Protein AF-A0AA86JPJ8-F1 (afdb_monomer)

pLDDT: mean 76.73, std 15.75, range [40.69, 95.25]

Structure (mmCIF, N/CA/C/O backbone):
data_AF-A0AA86JPJ8-F1
#
_entry.id   AF-A0AA86JPJ8-F1
#
loop_
_atom_site.group_PDB
_atom_site.id
_atom_site.type_symbol
_atom_site.l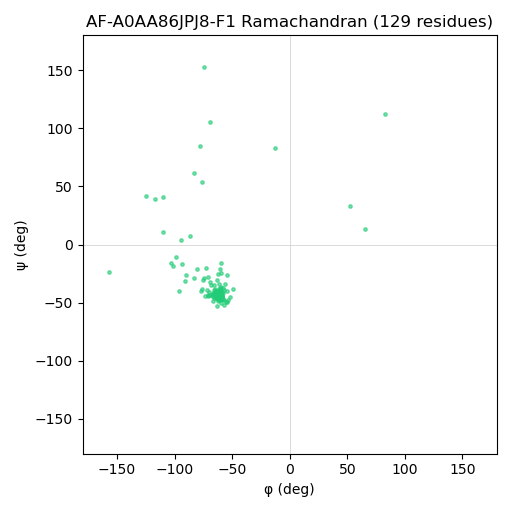abel_atom_id
_atom_site.label_alt_id
_atom_site.label_comp_id
_atom_site.lab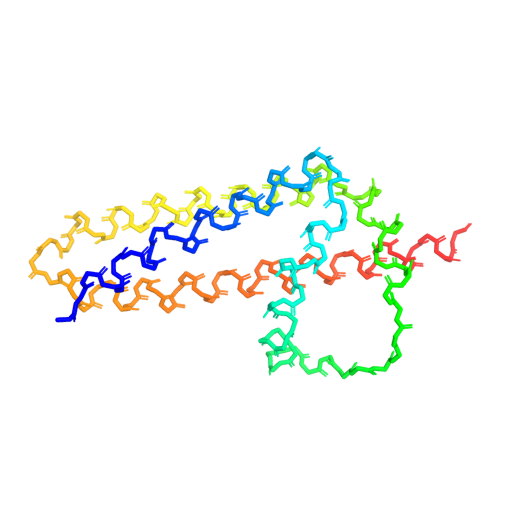el_asym_id
_atom_site.label_entity_id
_atom_site.label_seq_id
_atom_site.pdbx_PDB_ins_code
_atom_site.Cartn_x
_atom_site.Cartn_y
_atom_site.Cartn_z
_atom_site.occupancy
_atom_site.B_iso_or_equiv
_atom_site.auth_seq_id
_atom_site.auth_comp_id
_atom_site.auth_asym_id
_atom_site.auth_atom_id
_atom_site.pdbx_PDB_model_num
ATOM 1 N N . MET A 1 1 ? -18.720 -9.704 14.824 1.00 61.25 1 MET A N 1
ATOM 2 C CA . MET A 1 1 ? -17.755 -9.857 13.716 1.00 61.25 1 MET A CA 1
ATOM 3 C C . MET A 1 1 ? -17.632 -8.515 13.002 1.00 61.25 1 MET A C 1
ATOM 5 O O . MET A 1 1 ? -18.505 -8.204 12.219 1.00 61.25 1 MET A O 1
ATOM 9 N N . ASN A 1 2 ? -16.626 -7.708 13.371 1.00 65.62 2 ASN A N 1
ATOM 10 C CA . ASN A 1 2 ? -16.284 -6.402 12.757 1.00 65.62 2 ASN A CA 1
ATOM 11 C C . ASN A 1 2 ? -14.823 -6.002 12.994 1.00 65.62 2 ASN A C 1
ATOM 13 O O . ASN A 1 2 ? -14.240 -5.287 12.191 1.00 65.62 2 ASN A O 1
ATOM 17 N N . ILE A 1 3 ? -14.203 -6.531 14.053 1.00 81.44 3 ILE A N 1
ATOM 18 C CA . ILE A 1 3 ? -12.772 -6.353 14.328 1.00 81.44 3 ILE A CA 1
ATOM 19 C C . ILE A 1 3 ? -11.897 -6.844 13.173 1.00 81.44 3 ILE A C 1
ATOM 21 O O . ILE A 1 3 ? -10.942 -6.168 12.824 1.00 81.44 3 ILE A O 1
ATOM 25 N N . PHE A 1 4 ? -12.243 -7.963 12.531 1.00 86.19 4 PHE A N 1
ATOM 26 C CA . PHE A 1 4 ? -11.494 -8.448 11.369 1.00 86.19 4 PHE A CA 1
ATOM 27 C C . PHE A 1 4 ? -11.495 -7.442 10.207 1.00 86.19 4 PHE A C 1
ATOM 29 O O . PHE A 1 4 ? -10.446 -7.164 9.642 1.00 86.19 4 PHE A O 1
ATOM 36 N N . ILE A 1 5 ? -12.650 -6.844 9.899 1.00 87.69 5 ILE A N 1
ATOM 37 C CA . ILE A 1 5 ? -12.789 -5.841 8.830 1.00 87.69 5 ILE A CA 1
ATOM 38 C C . ILE A 1 5 ? -12.012 -4.572 9.191 1.00 87.69 5 ILE A C 1
ATOM 40 O O . ILE A 1 5 ? -11.269 -4.048 8.374 1.00 87.69 5 ILE A O 1
ATOM 44 N N . LEU A 1 6 ? -12.094 -4.127 10.446 1.00 86.44 6 LEU A N 1
ATOM 45 C CA . LEU A 1 6 ? -11.302 -2.993 10.931 1.00 86.44 6 LEU A CA 1
ATOM 46 C C . LEU A 1 6 ? -9.792 -3.245 10.842 1.00 86.44 6 LEU A C 1
ATOM 48 O O . LEU A 1 6 ? -9.042 -2.339 10.491 1.00 86.44 6 LEU A O 1
ATOM 52 N N . ILE A 1 7 ? -9.346 -4.471 11.134 1.00 90.06 7 ILE A N 1
ATOM 53 C CA . ILE A 1 7 ? -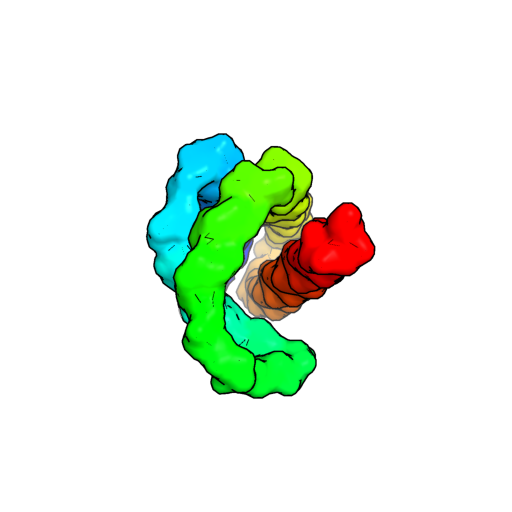7.946 -4.868 10.954 1.00 90.06 7 ILE A CA 1
ATOM 54 C C . ILE A 1 7 ? -7.571 -4.789 9.472 1.00 90.06 7 ILE A C 1
ATOM 56 O O . ILE A 1 7 ? -6.523 -4.234 9.152 1.00 90.06 7 ILE A O 1
ATOM 60 N N . LEU A 1 8 ? -8.421 -5.283 8.565 1.00 90.06 8 LEU A N 1
ATOM 61 C CA . LEU A 1 8 ? -8.171 -5.200 7.124 1.00 90.06 8 LEU A CA 1
ATOM 62 C C . LEU A 1 8 ? -8.047 -3.754 6.634 1.00 90.06 8 LEU A C 1
ATOM 64 O O . LEU A 1 8 ? -7.102 -3.473 5.898 1.00 90.06 8 LEU A O 1
ATOM 68 N N . ASN A 1 9 ? -8.898 -2.849 7.123 1.00 90.75 9 ASN A N 1
ATOM 69 C CA . ASN A 1 9 ? -8.862 -1.423 6.775 1.00 90.75 9 ASN A CA 1
ATOM 70 C C . ASN A 1 9 ? -7.539 -0.729 7.158 1.00 90.75 9 ASN A C 1
ATOM 72 O O . ASN A 1 9 ? -7.179 0.322 6.640 1.00 90.75 9 ASN A O 1
ATOM 76 N N . ILE A 1 10 ? -6.782 -1.302 8.097 1.00 91.25 10 ILE A N 1
ATOM 77 C CA . ILE A 1 10 ? -5.445 -0.811 8.464 1.00 91.25 10 ILE A CA 1
ATOM 78 C C . ILE A 1 10 ? -4.365 -1.600 7.716 1.00 91.25 10 ILE A C 1
ATOM 80 O O . ILE A 1 10 ? -3.370 -1.036 7.250 1.00 91.25 10 ILE A O 1
ATOM 84 N N . CYS A 1 11 ? -4.546 -2.915 7.589 1.00 92.06 11 CYS A N 1
ATOM 85 C CA . CYS A 1 11 ? -3.587 -3.802 6.949 1.00 92.06 11 CYS A CA 1
ATOM 86 C C . CYS A 1 11 ? -3.413 -3.502 5.458 1.00 92.06 11 CYS A C 1
ATOM 88 O O . CYS A 1 11 ? -2.277 -3.515 4.990 1.00 92.06 11 CYS A O 1
ATOM 90 N N . ILE A 1 12 ? -4.484 -3.219 4.714 1.00 91.56 12 ILE A N 1
ATOM 91 C CA . ILE A 1 12 ? -4.403 -2.974 3.267 1.00 91.56 12 ILE A CA 1
ATOM 92 C C . ILE A 1 12 ? -3.554 -1.728 2.960 1.00 91.56 12 ILE A C 1
ATOM 94 O O . ILE A 1 12 ? -2.558 -1.867 2.238 1.00 91.56 12 ILE A O 1
ATOM 98 N N . PRO A 1 13 ? -3.823 -0.546 3.549 1.00 93.06 13 PRO A N 1
ATOM 99 C CA . PRO A 1 13 ? -2.967 0.622 3.355 1.00 93.06 13 PRO A CA 1
ATOM 100 C C . PRO A 1 13 ? -1.521 0.389 3.818 1.00 93.06 13 PRO A C 1
ATOM 102 O O . PRO A 1 13 ? -0.576 0.825 3.158 1.00 93.06 13 PRO A O 1
ATOM 105 N N . MET A 1 14 ? -1.316 -0.364 4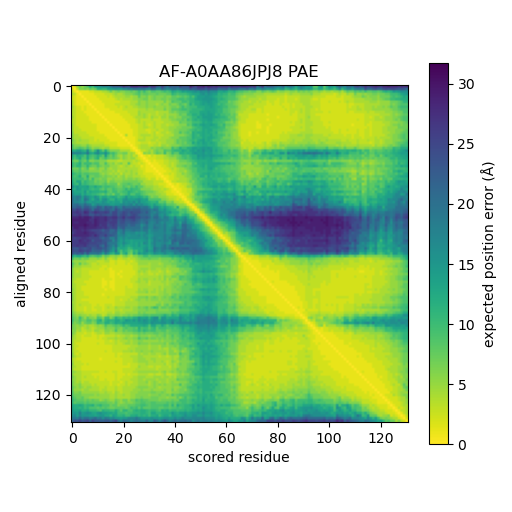.907 1.00 93.44 14 MET A N 1
ATOM 106 C CA . MET A 1 14 ? 0.027 -0.735 5.372 1.00 93.44 14 MET A CA 1
ATOM 107 C C . MET A 1 14 ? 0.777 -1.625 4.374 1.00 93.44 14 MET A C 1
ATOM 109 O O . MET A 1 14 ? 1.972 -1.419 4.152 1.00 93.44 14 MET A O 1
ATOM 113 N N . ILE A 1 15 ? 0.098 -2.578 3.729 1.00 91.19 15 ILE A N 1
ATOM 114 C CA . ILE A 1 15 ? 0.683 -3.406 2.667 1.00 91.19 15 ILE A CA 1
ATOM 115 C C . ILE A 1 15 ? 1.094 -2.531 1.477 1.00 91.19 15 ILE A C 1
ATOM 117 O O . ILE A 1 15 ? 2.191 -2.716 0.949 1.00 91.19 15 ILE A O 1
ATOM 121 N N . MET A 1 16 ? 0.281 -1.542 1.087 1.00 91.81 16 MET A N 1
ATOM 122 C CA . MET A 1 16 ? 0.630 -0.602 0.009 1.00 91.81 16 MET A CA 1
ATOM 123 C C . MET A 1 16 ? 1.922 0.164 0.320 1.00 91.81 16 MET A C 1
ATOM 125 O O . MET A 1 16 ? 2.836 0.216 -0.508 1.00 91.81 16 MET A O 1
ATOM 129 N N . VAL A 1 17 ? 2.039 0.699 1.541 1.00 93.06 17 VAL A N 1
ATOM 130 C CA . VAL A 1 17 ? 3.260 1.380 1.997 1.00 93.06 17 VAL A CA 1
ATOM 131 C C . VAL A 1 17 ? 4.446 0.413 2.012 1.00 93.06 17 VAL A C 1
ATOM 133 O O . VAL A 1 17 ? 5.525 0.760 1.528 1.00 93.06 17 VAL A O 1
ATOM 136 N N . TYR A 1 18 ? 4.253 -0.812 2.503 1.00 89.69 18 TYR A N 1
ATOM 137 C CA . TYR A 1 18 ? 5.293 -1.838 2.545 1.00 89.69 18 TYR A CA 1
ATOM 138 C C . TYR A 1 18 ? 5.825 -2.187 1.150 1.00 89.69 18 TYR A C 1
ATOM 140 O O . TYR A 1 18 ? 7.041 -2.217 0.951 1.00 89.69 18 TYR A O 1
ATOM 148 N N . ILE A 1 19 ? 4.944 -2.372 0.162 1.00 87.44 19 ILE A N 1
ATOM 149 C CA . ILE A 1 19 ? 5.332 -2.588 -1.239 1.00 87.44 19 ILE A CA 1
ATOM 150 C C . ILE A 1 19 ? 6.166 -1.404 -1.735 1.00 87.44 19 ILE A C 1
ATOM 152 O O . ILE A 1 19 ? 7.251 -1.598 -2.285 1.00 87.44 19 ILE A O 1
ATOM 156 N N . GLY A 1 20 ? 5.722 -0.173 -1.484 1.00 87.38 20 GLY A N 1
ATOM 157 C CA . GLY A 1 20 ? 6.460 1.023 -1.879 1.00 87.38 20 GLY A CA 1
ATOM 158 C C . GLY A 1 20 ? 7.849 1.130 -1.238 1.00 87.38 20 GLY A C 1
ATOM 159 O O . GLY A 1 20 ? 8.814 1.516 -1.905 1.00 87.38 20 GLY A O 1
ATOM 160 N N . VAL A 1 21 ? 7.992 0.715 0.023 1.00 87.06 21 VAL A N 1
ATOM 161 C CA . VAL A 1 21 ? 9.289 0.608 0.709 1.00 87.06 21 VAL A CA 1
ATOM 162 C C . VAL A 1 21 ? 10.159 -0.484 0.080 1.00 87.06 21 VAL A C 1
ATOM 164 O O . VAL A 1 21 ? 11.348 -0.255 -0.147 1.00 87.06 21 VAL A O 1
ATOM 167 N N . LEU A 1 22 ? 9.594 -1.642 -0.270 1.00 84.50 22 LEU A N 1
ATOM 168 C CA . LEU A 1 22 ? 10.334 -2.699 -0.964 1.00 84.50 22 LEU A CA 1
ATOM 169 C C . LEU A 1 22 ? 10.878 -2.224 -2.318 1.00 84.50 22 LEU A C 1
ATOM 171 O O . LEU A 1 22 ? 12.043 -2.505 -2.619 1.00 84.50 22 LEU A O 1
ATOM 175 N N . TYR A 1 23 ? 10.085 -1.463 -3.087 1.00 80.56 23 TYR A N 1
ATOM 176 C CA . TYR A 1 23 ? 10.554 -0.779 -4.299 1.00 80.56 23 TYR A CA 1
ATOM 177 C C . TYR A 1 23 ? 11.726 0.156 -3.961 1.00 80.56 23 TYR A C 1
ATOM 179 O O . TYR A 1 23 ? 12.790 0.043 -4.560 1.00 80.56 23 TYR A O 1
ATOM 187 N N . LYS A 1 24 ? 11.628 0.992 -2.920 1.00 81.81 24 LYS A N 1
ATOM 188 C CA . LYS A 1 24 ? 12.731 1.889 -2.515 1.00 81.81 24 LYS A CA 1
ATOM 189 C C . LYS A 1 24 ? 14.054 1.153 -2.258 1.00 81.81 24 LYS A C 1
ATOM 191 O O . LYS A 1 24 ? 15.105 1.652 -2.651 1.00 81.81 24 LYS A O 1
ATOM 196 N N . TYR A 1 25 ? 14.005 -0.021 -1.628 1.00 80.00 25 TYR A N 1
ATOM 197 C CA . TYR A 1 25 ? 15.183 -0.850 -1.332 1.00 80.00 25 TYR A CA 1
ATOM 198 C C . TYR A 1 25 ? 15.592 -1.797 -2.475 1.00 80.00 25 TYR A C 1
ATOM 200 O O . TYR A 1 25 ? 16.476 -2.630 -2.288 1.00 80.00 25 TYR A O 1
ATOM 208 N N . ASN A 1 26 ? 14.963 -1.691 -3.651 1.00 72.62 26 ASN A N 1
ATOM 209 C CA . ASN A 1 26 ? 15.211 -2.540 -4.820 1.00 72.62 26 ASN A CA 1
ATOM 210 C C . ASN A 1 26 ? 15.131 -4.050 -4.519 1.00 72.62 26 ASN A C 1
ATOM 212 O O . ASN A 1 26 ? 15.840 -4.858 -5.119 1.00 72.62 26 ASN A O 1
ATOM 216 N N . SER A 1 27 ? 14.263 -4.454 -3.583 1.00 72.06 27 SER A N 1
ATOM 217 C CA . SER A 1 27 ? 14.123 -5.856 -3.173 1.00 72.06 27 SER A CA 1
ATOM 218 C C . SER A 1 27 ? 13.207 -6.628 -4.130 1.00 72.06 27 SER A C 1
ATOM 220 O O . SER A 1 27 ? 12.149 -7.131 -3.754 1.00 72.06 27 SER A O 1
ATOM 222 N N . ILE A 1 28 ? 13.622 -6.711 -5.393 1.00 68.12 28 ILE A N 1
ATOM 223 C CA . ILE A 1 28 ? 12.832 -7.205 -6.530 1.00 68.12 28 ILE A CA 1
ATOM 224 C C . ILE A 1 28 ? 12.206 -8.583 -6.273 1.00 68.12 28 ILE A C 1
ATOM 226 O O . ILE A 1 28 ? 11.012 -8.763 -6.496 1.00 68.12 28 ILE A O 1
ATOM 230 N N . ASN A 1 29 ? 12.961 -9.540 -5.722 1.00 69.19 29 ASN A N 1
ATOM 231 C CA . ASN A 1 29 ? 12.421 -10.872 -5.414 1.00 69.19 29 ASN A CA 1
ATOM 232 C C . ASN A 1 29 ? 11.275 -10.835 -4.392 1.00 69.19 29 ASN A C 1
ATOM 234 O O . ASN A 1 29 ? 10.359 -11.651 -4.465 1.00 69.19 29 ASN A O 1
ATOM 238 N N . ARG A 1 30 ? 11.316 -9.909 -3.426 1.00 75.00 30 ARG A N 1
ATOM 239 C CA . ARG A 1 30 ? 10.240 -9.747 -2.437 1.00 75.00 30 ARG A CA 1
ATOM 240 C C . ARG A 1 30 ? 9.042 -9.029 -3.046 1.00 75.00 30 ARG A C 1
ATOM 242 O O . ARG A 1 30 ? 7.915 -9.442 -2.803 1.00 75.00 30 ARG A O 1
ATOM 249 N N . ILE A 1 31 ? 9.295 -8.013 -3.871 1.00 72.50 31 ILE A N 1
ATOM 250 C CA . ILE A 1 31 ? 8.266 -7.283 -4.619 1.00 72.50 31 ILE A CA 1
ATOM 251 C C . ILE A 1 31 ? 7.460 -8.252 -5.487 1.00 72.50 31 ILE A C 1
ATOM 253 O O . ILE A 1 31 ? 6.242 -8.305 -5.356 1.00 72.50 31 ILE A O 1
ATOM 257 N N . ASN A 1 32 ? 8.128 -9.076 -6.300 1.00 69.38 32 ASN A N 1
ATOM 258 C CA . ASN A 1 32 ? 7.458 -10.023 -7.193 1.00 69.38 32 ASN A CA 1
ATOM 259 C C . ASN A 1 32 ? 6.605 -11.036 -6.418 1.00 69.38 32 ASN A C 1
ATOM 261 O O . ASN A 1 32 ? 5.478 -11.303 -6.813 1.00 69.38 32 ASN A O 1
ATOM 265 N N . LYS A 1 33 ? 7.084 -11.542 -5.272 1.00 76.19 33 LYS A N 1
ATOM 266 C CA . LYS A 1 33 ? 6.281 -12.440 -4.425 1.00 76.19 33 LYS A CA 1
ATOM 267 C C . LYS A 1 33 ? 4.990 -11.789 -3.934 1.00 76.19 33 LYS A C 1
ATOM 269 O O . LYS A 1 33 ? 3.951 -12.437 -3.958 1.00 76.19 33 LYS A O 1
ATOM 274 N N . VAL A 1 34 ? 5.053 -10.533 -3.489 1.00 75.75 34 VAL A N 1
ATOM 275 C CA . VAL A 1 34 ? 3.868 -9.813 -3.001 1.00 75.75 34 VAL A CA 1
ATOM 276 C C . VAL A 1 34 ? 2.931 -9.459 -4.157 1.00 75.75 34 VAL A C 1
ATOM 278 O O . VAL A 1 34 ? 1.732 -9.688 -4.059 1.00 75.75 34 VAL A O 1
ATOM 281 N N . LEU A 1 35 ? 3.461 -8.961 -5.277 1.00 73.00 35 LEU A N 1
ATOM 282 C CA . LEU A 1 35 ? 2.659 -8.595 -6.448 1.00 73.00 35 LEU A CA 1
ATOM 283 C C . LEU A 1 35 ? 1.991 -9.805 -7.104 1.00 73.00 35 LEU A C 1
ATOM 285 O O . LEU A 1 35 ? 0.854 -9.675 -7.547 1.00 73.00 35 LEU A O 1
ATOM 289 N N . ASN A 1 36 ? 2.638 -10.975 -7.115 1.00 71.69 36 ASN A N 1
ATOM 290 C CA . ASN A 1 36 ? 2.061 -12.206 -7.663 1.00 71.69 36 ASN A CA 1
ATOM 291 C C . ASN A 1 36 ? 0.757 -12.617 -6.963 1.00 71.69 36 ASN A C 1
ATOM 293 O O . ASN A 1 36 ? -0.076 -13.266 -7.586 1.00 71.69 36 ASN A O 1
ATOM 297 N N . LEU A 1 37 ? 0.537 -12.200 -5.711 1.00 75.12 37 LEU A N 1
ATOM 298 C CA . LEU A 1 37 ? -0.736 -12.418 -5.014 1.00 75.12 37 LEU A CA 1
ATOM 299 C C . LEU A 1 37 ? -1.871 -11.550 -5.581 1.00 75.12 37 LEU A C 1
ATOM 301 O O . LEU A 1 37 ? -3.031 -11.944 -5.531 1.00 75.12 37 LEU A O 1
ATOM 305 N N . PHE A 1 38 ? -1.540 -10.386 -6.144 1.00 71.50 38 PHE A N 1
ATOM 306 C CA . PHE A 1 38 ? -2.499 -9.438 -6.715 1.00 71.50 38 PHE A CA 1
ATOM 307 C C . PHE A 1 38 ? -2.709 -9.622 -8.222 1.00 71.50 38 PHE A C 1
ATOM 309 O O . PHE A 1 38 ? -3.713 -9.150 -8.752 1.00 71.50 38 PHE A O 1
ATOM 316 N N . ILE A 1 39 ? -1.804 -10.328 -8.912 1.00 69.75 39 ILE A N 1
ATOM 317 C CA . ILE A 1 39 ? -1.908 -10.603 -10.353 1.00 69.75 39 ILE A CA 1
ATOM 318 C C . ILE A 1 39 ? -3.247 -11.256 -10.728 1.00 69.75 39 ILE A C 1
ATOM 320 O O . ILE A 1 39 ? -3.895 -10.717 -11.623 1.00 69.75 39 ILE A O 1
ATOM 324 N N . PRO A 1 40 ? -3.723 -12.330 -10.062 1.00 67.25 40 PRO A N 1
ATOM 325 C CA . PRO A 1 40 ? -5.000 -12.948 -10.419 1.00 67.25 40 PRO A CA 1
ATOM 326 C C . PRO A 1 40 ? -6.166 -11.958 -10.332 1.00 67.25 40 PRO A C 1
ATOM 328 O O . PRO A 1 40 ? -6.999 -11.889 -11.229 1.00 67.25 40 PRO A O 1
ATOM 331 N N . ILE A 1 41 ? -6.180 -11.130 -9.285 1.00 66.81 41 ILE A N 1
ATOM 332 C CA . ILE A 1 41 ? -7.212 -10.112 -9.056 1.00 66.81 41 ILE A CA 1
ATOM 333 C C . ILE A 1 41 ? -7.164 -9.049 -10.160 1.00 66.81 41 ILE A C 1
ATOM 335 O O . ILE A 1 41 ? -8.190 -8.681 -10.721 1.00 66.81 41 ILE A O 1
ATOM 339 N N . ALA A 1 42 ? -5.975 -8.580 -10.529 1.00 61.69 42 ALA A N 1
ATOM 340 C CA . ALA A 1 42 ? -5.821 -7.603 -11.600 1.00 61.69 42 ALA A CA 1
ATOM 341 C C . ALA A 1 42 ? -6.129 -8.177 -12.992 1.00 61.69 42 ALA A C 1
ATOM 343 O O . ALA A 1 42 ? -6.633 -7.451 -13.847 1.00 61.69 42 ALA A O 1
ATOM 344 N N . MET A 1 43 ? -5.857 -9.462 -13.236 1.00 65.50 43 MET A N 1
ATOM 345 C CA . MET A 1 43 ? -6.238 -10.147 -14.477 1.00 65.50 43 MET A CA 1
ATOM 346 C C . MET A 1 43 ? -7.760 -10.182 -14.638 1.00 65.50 43 MET A C 1
ATOM 348 O O . MET A 1 43 ? -8.251 -9.874 -15.722 1.00 65.50 43 MET A O 1
ATOM 352 N N . PHE A 1 44 ? -8.503 -10.435 -13.552 1.00 62.66 44 PHE A N 1
ATOM 353 C CA . PHE A 1 44 ? -9.968 -10.354 -13.551 1.00 62.66 44 PHE A CA 1
ATOM 354 C C . PHE A 1 44 ? -10.494 -8.972 -13.970 1.00 62.66 44 PHE A C 1
ATOM 356 O O . PHE A 1 44 ? -11.490 -8.899 -14.683 1.00 62.66 44 PHE A O 1
ATOM 363 N N . PHE A 1 45 ? -9.825 -7.886 -13.568 1.00 56.25 45 PHE A N 1
ATOM 364 C CA . PHE A 1 45 ? -10.261 -6.518 -13.882 1.00 56.25 45 PHE A CA 1
ATOM 365 C C . PHE A 1 45 ? -9.704 -5.948 -15.195 1.00 56.25 45 PHE A C 1
ATOM 367 O O . PHE A 1 45 ? -10.320 -5.058 -15.776 1.00 56.25 45 PHE A O 1
ATOM 374 N N . SER A 1 46 ? -8.544 -6.415 -15.665 1.00 56.06 46 SER A N 1
ATOM 375 C CA . SER A 1 46 ? -7.858 -5.845 -16.838 1.00 56.06 46 SER A CA 1
ATOM 376 C C . SER A 1 46 ? -8.008 -6.663 -18.120 1.00 56.06 46 SER A C 1
ATOM 378 O O . SER A 1 46 ? -7.696 -6.149 -19.192 1.00 56.06 46 SER A O 1
ATOM 380 N N . GLY A 1 47 ? -8.440 -7.926 -18.033 1.00 52.09 47 GLY A N 1
ATOM 381 C CA . GLY A 1 47 ? -8.517 -8.824 -19.190 1.00 52.09 47 GLY A CA 1
ATOM 382 C C . GLY A 1 47 ? -7.155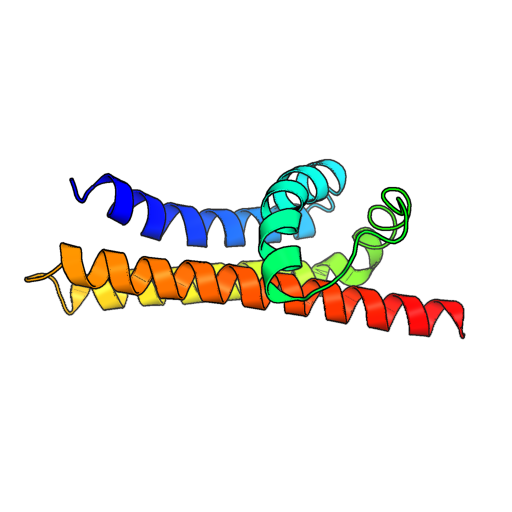 -9.167 -19.811 1.00 52.09 47 GLY A C 1
ATOM 383 O O . GLY A 1 47 ? -7.106 -9.688 -20.922 1.00 52.09 47 GLY A O 1
ATOM 384 N N . ILE A 1 48 ? -6.043 -8.870 -19.126 1.00 52.06 48 ILE A N 1
ATOM 385 C CA . ILE A 1 48 ? -4.694 -9.262 -19.551 1.00 52.06 48 ILE A CA 1
ATOM 386 C C . ILE A 1 48 ? -4.576 -10.787 -19.416 1.00 52.06 48 ILE A C 1
ATOM 388 O O . ILE A 1 48 ? -4.493 -11.310 -18.305 1.00 52.06 48 ILE A O 1
ATOM 392 N N . SER A 1 49 ? -4.614 -11.502 -20.546 1.00 47.69 49 SER A N 1
ATOM 393 C CA . SER A 1 49 ? -4.353 -12.942 -20.599 1.00 47.69 49 SER A CA 1
ATOM 394 C C . SER A 1 49 ? -2.863 -13.235 -20.436 1.00 47.69 49 SER A C 1
ATOM 396 O O . SER A 1 49 ? -1.999 -12.418 -20.767 1.00 47.69 49 SER A O 1
ATOM 398 N N . ASP A 1 50 ? -2.582 -14.424 -19.910 1.00 51.94 50 ASP A N 1
ATOM 399 C CA . ASP A 1 50 ? -1.253 -14.937 -19.574 1.00 51.94 50 ASP A CA 1
ATOM 400 C C . ASP A 1 50 ? -0.471 -15.382 -20.825 1.00 51.94 50 ASP A C 1
ATOM 402 O O . ASP A 1 50 ? 0.004 -16.514 -20.935 1.00 51.94 50 ASP A O 1
ATOM 406 N N . ASP A 1 51 ? -0.345 -14.489 -21.808 1.00 46.44 51 ASP A N 1
ATOM 407 C CA . ASP A 1 51 ? 0.470 -14.742 -22.991 1.00 46.44 51 ASP A CA 1
ATOM 408 C C . ASP A 1 51 ? 1.948 -14.548 -22.637 1.00 46.44 51 ASP A C 1
ATOM 410 O O . ASP A 1 51 ? 2.582 -13.518 -22.884 1.00 46.44 51 ASP A O 1
ATOM 414 N N . ASN A 1 52 ? 2.485 -15.646 -22.108 1.00 41.47 52 ASN A N 1
ATOM 415 C CA . ASN A 1 52 ? 3.883 -15.995 -21.912 1.00 41.47 52 ASN A CA 1
ATOM 416 C C . ASN A 1 52 ? 4.553 -15.436 -20.656 1.00 41.47 52 ASN A C 1
ATOM 418 O O . ASN A 1 52 ? 4.925 -14.265 -20.582 1.00 41.47 52 ASN A O 1
ATOM 422 N N . LYS A 1 53 ? 4.874 -16.377 -19.757 1.00 45.47 53 LYS A N 1
ATOM 423 C CA . LYS A 1 53 ? 6.079 -16.448 -18.910 1.00 45.47 53 LYS A CA 1
ATOM 424 C C . LYS A 1 53 ? 7.183 -15.465 -19.340 1.00 45.47 53 LYS A C 1
ATOM 426 O O . LYS A 1 53 ? 8.142 -15.828 -20.015 1.00 45.47 53 LYS A O 1
ATOM 431 N N . ARG A 1 54 ? 7.085 -14.212 -18.902 1.00 45.75 54 ARG A N 1
ATOM 432 C CA . ARG A 1 54 ? 8.185 -13.232 -18.895 1.00 45.75 54 ARG A CA 1
ATOM 433 C C . ARG A 1 54 ? 8.512 -12.828 -17.464 1.00 45.75 54 ARG A C 1
ATOM 435 O O . ARG A 1 54 ? 8.838 -11.680 -17.172 1.00 45.75 54 ARG A O 1
ATOM 442 N N . GLU A 1 55 ? 8.475 -13.818 -16.578 1.00 44.72 55 GLU A N 1
ATOM 443 C CA . GLU A 1 55 ? 8.926 -13.737 -15.187 1.00 44.72 55 GLU A CA 1
ATOM 444 C C . GLU A 1 55 ? 10.385 -13.234 -15.092 1.00 44.72 55 GLU A C 1
ATOM 446 O O . GLU A 1 55 ? 10.757 -12.557 -14.135 1.00 44.72 55 GLU A O 1
ATOM 451 N N . SER A 1 56 ? 11.190 -13.453 -16.142 1.00 42.00 56 SER A N 1
ATOM 452 C CA . SER A 1 56 ? 12.579 -12.986 -16.250 1.00 42.00 56 SER A CA 1
ATOM 453 C C . SER A 1 56 ? 12.742 -11.518 -16.660 1.00 42.00 56 SER A C 1
ATOM 455 O O . SER A 1 56 ? 13.789 -10.932 -16.392 1.00 42.00 56 SER A O 1
ATOM 457 N N . ASN A 1 57 ? 11.736 -10.898 -17.288 1.00 40.69 57 ASN A N 1
ATOM 458 C CA . ASN A 1 57 ? 11.830 -9.504 -17.733 1.00 40.69 57 ASN A CA 1
ATOM 459 C C . ASN A 1 57 ? 11.154 -8.535 -16.762 1.00 40.69 57 ASN A C 1
ATOM 461 O O . ASN A 1 57 ? 11.357 -7.342 -16.876 1.00 40.69 57 ASN A O 1
ATOM 465 N N . ILE A 1 58 ? 10.389 -8.975 -15.767 1.00 46.28 58 ILE A N 1
ATOM 466 C CA . ILE A 1 58 ? 9.868 -8.037 -14.757 1.00 46.28 58 ILE A CA 1
ATOM 467 C C . ILE A 1 58 ? 10.982 -7.649 -13.772 1.00 46.28 58 ILE A C 1
ATOM 469 O O . ILE A 1 58 ? 11.110 -6.478 -13.408 1.00 46.28 58 ILE A O 1
ATOM 473 N N . SER A 1 59 ? 11.852 -8.597 -13.406 1.00 43.06 59 SER A N 1
ATOM 474 C CA . SER A 1 59 ? 12.889 -8.390 -12.389 1.00 43.06 59 SER A CA 1
ATOM 475 C C . SER A 1 59 ? 13.933 -7.336 -12.782 1.00 43.06 59 SER A C 1
ATOM 477 O O . SER A 1 59 ? 14.233 -6.443 -11.992 1.00 43.06 59 SER A O 1
ATOM 479 N N . ASN A 1 60 ? 14.412 -7.356 -14.028 1.00 42.97 60 ASN A N 1
ATOM 480 C CA . ASN A 1 60 ? 15.359 -6.354 -14.534 1.00 42.97 60 ASN A CA 1
ATOM 481 C C . ASN A 1 60 ? 14.715 -4.972 -14.773 1.00 42.97 60 ASN A C 1
ATOM 483 O O . ASN A 1 60 ? 15.416 -3.960 -14.794 1.00 42.97 60 ASN A O 1
ATOM 487 N N . TYR A 1 61 ? 13.388 -4.894 -14.916 1.00 50.12 61 TYR A N 1
ATOM 488 C CA . TYR A 1 61 ? 12.682 -3.643 -15.216 1.00 50.12 61 TYR A CA 1
ATOM 489 C C . TYR A 1 61 ? 12.230 -2.888 -13.961 1.00 50.12 61 TYR A C 1
ATOM 491 O O . TYR A 1 61 ? 12.250 -1.653 -13.951 1.00 50.12 61 TYR A O 1
ATOM 499 N N . VAL A 1 62 ? 11.915 -3.603 -12.874 1.00 50.44 62 VAL A N 1
ATOM 500 C CA . VAL A 1 62 ? 11.641 -3.011 -11.549 1.00 50.44 62 VAL A CA 1
ATOM 501 C C . VAL A 1 62 ? 12.822 -2.151 -11.068 1.00 50.44 62 VAL A C 1
ATOM 503 O O . VAL A 1 62 ? 12.611 -1.072 -10.514 1.00 50.44 62 VAL A O 1
ATOM 506 N N . SER A 1 63 ? 14.060 -2.539 -11.399 1.00 50.69 63 SER A N 1
ATOM 507 C CA . SER A 1 63 ? 15.273 -1.783 -11.060 1.00 50.69 63 SER A CA 1
ATOM 508 C C . SER A 1 63 ? 15.344 -0.377 -11.685 1.00 50.69 63 SER A C 1
ATOM 510 O O . SER A 1 63 ? 16.023 0.487 -11.133 1.00 50.69 63 SER A O 1
ATOM 512 N N . PHE A 1 64 ? 14.674 -0.111 -12.817 1.00 49.22 64 PHE A N 1
ATOM 513 C CA . PHE A 1 64 ? 14.890 1.113 -13.618 1.00 49.22 64 PHE A CA 1
ATOM 514 C C . PHE A 1 64 ? 13.817 2.207 -13.421 1.00 49.22 64 PHE A C 1
ATOM 516 O O . PHE A 1 64 ? 14.034 3.376 -13.741 1.00 49.22 64 PHE A O 1
ATOM 523 N N . ALA A 1 65 ? 12.637 1.866 -12.895 1.00 56.91 65 ALA A N 1
ATOM 524 C CA . ALA A 1 65 ? 11.536 2.813 -12.628 1.00 56.91 65 ALA A CA 1
ATOM 525 C C . ALA A 1 65 ? 11.297 3.060 -11.122 1.00 56.91 65 ALA A C 1
ATOM 527 O O . ALA A 1 65 ? 10.330 3.705 -10.710 1.00 56.91 65 ALA A O 1
ATOM 528 N N . ASN A 1 66 ? 12.233 2.577 -10.310 1.00 68.00 66 ASN A N 1
ATOM 529 C CA . ASN A 1 66 ? 12.027 2.194 -8.924 1.00 68.00 66 ASN A CA 1
ATOM 530 C C . ASN A 1 66 ? 11.600 3.343 -7.991 1.00 68.00 66 ASN A C 1
ATOM 532 O O . ASN A 1 66 ? 10.704 3.185 -7.169 1.00 68.00 66 ASN A O 1
ATOM 536 N N . LYS A 1 67 ? 12.176 4.544 -8.158 1.00 72.00 67 LYS A N 1
ATOM 537 C CA . LYS A 1 67 ? 11.900 5.690 -7.269 1.00 72.00 67 LYS A CA 1
ATOM 538 C C . LYS A 1 67 ? 10.504 6.291 -7.467 1.00 72.00 67 LYS A C 1
ATOM 540 O O . LYS A 1 67 ? 9.864 6.652 -6.487 1.00 72.00 67 LYS A O 1
ATOM 545 N N . LYS A 1 68 ? 10.028 6.390 -8.715 1.00 80.88 68 LYS A N 1
ATOM 546 C CA . LYS A 1 68 ? 8.693 6.939 -9.019 1.00 80.88 68 LYS A CA 1
ATOM 547 C C . LYS A 1 68 ? 7.596 5.950 -8.622 1.00 80.88 68 LYS A C 1
ATOM 549 O O . LYS A 1 68 ? 6.656 6.347 -7.951 1.00 80.88 68 LYS A O 1
ATOM 554 N N . ILE A 1 69 ? 7.778 4.667 -8.945 1.00 83.88 69 ILE A N 1
ATOM 555 C CA . ILE A 1 69 ? 6.845 3.596 -8.557 1.00 83.88 69 ILE A CA 1
ATOM 556 C C . ILE A 1 69 ? 6.764 3.460 -7.032 1.00 83.88 69 ILE A C 1
ATOM 558 O O . ILE A 1 69 ? 5.669 3.399 -6.480 1.00 83.88 69 ILE A O 1
ATOM 562 N N . SER A 1 70 ? 7.914 3.478 -6.346 1.00 86.75 70 SER A N 1
ATOM 563 C CA . SER A 1 70 ? 7.977 3.502 -4.880 1.00 86.75 70 SER A CA 1
ATOM 564 C C . SER A 1 70 ? 7.160 4.658 -4.304 1.00 86.75 70 SER A C 1
ATOM 566 O O . SER A 1 70 ? 6.347 4.443 -3.409 1.00 86.75 70 SER A O 1
ATOM 568 N N . LEU A 1 71 ? 7.331 5.867 -4.852 1.00 88.75 71 LEU A N 1
ATOM 569 C CA . LEU A 1 71 ? 6.597 7.044 -4.403 1.00 88.75 71 LEU A CA 1
ATOM 570 C C . LEU A 1 71 ? 5.085 6.866 -4.595 1.00 88.75 71 LEU A C 1
ATOM 572 O O . LEU A 1 71 ? 4.336 7.115 -3.661 1.00 88.75 71 LEU A O 1
ATOM 576 N N . THR A 1 72 ? 4.636 6.378 -5.755 1.00 89.69 72 THR A N 1
ATOM 577 C CA . THR A 1 72 ? 3.209 6.144 -6.027 1.00 89.69 72 THR A CA 1
ATOM 578 C C . THR A 1 72 ? 2.587 5.166 -5.029 1.00 89.69 72 THR A C 1
ATOM 580 O O . THR A 1 72 ? 1.514 5.448 -4.497 1.00 89.69 72 THR A O 1
ATOM 583 N N . TRP A 1 73 ? 3.263 4.055 -4.718 1.00 91.62 73 TRP A N 1
ATOM 584 C CA . TRP A 1 73 ? 2.801 3.091 -3.709 1.00 91.62 73 TRP A CA 1
ATOM 585 C C . TRP A 1 73 ? 2.733 3.694 -2.302 1.00 91.62 73 TRP A C 1
ATOM 587 O O . TRP A 1 73 ? 1.732 3.534 -1.609 1.00 91.62 73 TRP A O 1
ATOM 597 N N . ILE A 1 74 ? 3.777 4.418 -1.882 1.00 92.31 74 ILE A N 1
ATOM 598 C CA . ILE A 1 74 ? 3.825 5.026 -0.545 1.00 92.31 74 ILE A CA 1
ATOM 599 C C . ILE A 1 74 ? 2.761 6.117 -0.413 1.00 92.31 74 ILE A C 1
ATOM 601 O O . ILE A 1 74 ? 2.011 6.123 0.558 1.00 92.31 74 ILE A O 1
ATOM 605 N N . THR A 1 75 ? 2.677 7.032 -1.382 1.00 92.31 75 THR A N 1
ATOM 606 C CA . THR A 1 75 ? 1.717 8.138 -1.347 1.00 92.31 75 THR A CA 1
ATOM 607 C C . THR A 1 75 ? 0.285 7.622 -1.373 1.00 92.31 75 THR A C 1
ATOM 609 O O . THR A 1 75 ? -0.514 8.075 -0.563 1.00 92.31 75 THR A O 1
ATOM 612 N N . SER A 1 76 ? -0.035 6.653 -2.236 1.00 93.12 76 SER A N 1
ATOM 613 C CA . SER A 1 76 ? -1.378 6.058 -2.253 1.00 93.12 76 SER A CA 1
ATOM 614 C C . SER A 1 76 ? -1.706 5.366 -0.930 1.00 93.12 76 SER A C 1
ATOM 616 O O . SER A 1 76 ? -2.742 5.664 -0.353 1.00 93.12 76 SER A O 1
ATOM 618 N N . GLY A 1 77 ? -0.801 4.549 -0.381 1.00 94.25 77 GLY A N 1
ATOM 619 C CA . GLY A 1 77 ? -1.015 3.898 0.913 1.00 94.25 77 GLY A CA 1
ATOM 620 C C . GLY A 1 77 ? -1.240 4.883 2.067 1.00 94.25 77 GLY A C 1
ATOM 621 O O . GLY A 1 77 ? -2.178 4.713 2.840 1.00 94.25 77 GLY A O 1
ATOM 622 N N . ILE A 1 78 ? -0.434 5.948 2.166 1.00 95.00 78 ILE A N 1
ATOM 623 C CA . ILE A 1 78 ? -0.588 6.971 3.218 1.00 95.00 78 ILE A CA 1
ATOM 624 C C . ILE A 1 78 ? -1.906 7.735 3.060 1.00 95.00 78 ILE A C 1
ATOM 626 O O . ILE A 1 78 ? -2.611 7.937 4.047 1.00 95.00 78 ILE A O 1
ATOM 630 N N . VAL A 1 79 ? -2.243 8.161 1.839 1.00 95.25 79 VAL A N 1
ATOM 631 C CA . VAL A 1 79 ? -3.486 8.901 1.571 1.00 95.25 79 VAL A CA 1
ATOM 632 C C . VAL A 1 79 ? -4.698 8.048 1.923 1.00 95.25 79 VAL A C 1
ATOM 634 O O . VAL A 1 79 ? -5.586 8.532 2.622 1.00 95.25 79 VAL A O 1
ATOM 637 N N . THR A 1 80 ? -4.706 6.780 1.507 1.00 94.25 80 THR A N 1
ATOM 638 C CA . THR A 1 80 ? -5.775 5.838 1.839 1.00 94.25 80 THR A CA 1
ATOM 639 C C . THR A 1 80 ? -5.897 5.659 3.350 1.00 94.25 80 THR A C 1
ATOM 641 O O . THR A 1 80 ? -6.988 5.809 3.883 1.00 94.25 80 THR A O 1
ATOM 644 N N . LEU A 1 81 ? -4.783 5.457 4.064 1.00 94.25 81 LEU A N 1
ATOM 645 C CA . LEU A 1 81 ? -4.780 5.292 5.523 1.00 94.25 81 LEU A CA 1
ATOM 646 C C . LEU A 1 81 ? -5.378 6.513 6.243 1.00 94.25 81 LEU A C 1
ATOM 648 O O . LEU A 1 81 ? -6.200 6.363 7.147 1.00 94.25 81 LEU A O 1
ATOM 652 N N . ILE A 1 82 ? -5.004 7.728 5.826 1.00 94.50 82 ILE A N 1
ATOM 653 C CA . ILE A 1 82 ? -5.569 8.971 6.374 1.00 94.50 82 ILE A CA 1
ATOM 654 C C . ILE A 1 82 ? -7.079 9.034 6.111 1.00 94.50 82 ILE A C 1
ATOM 656 O O . ILE A 1 82 ? -7.844 9.348 7.024 1.00 94.50 82 ILE A O 1
ATOM 660 N N . PHE A 1 83 ? -7.512 8.701 4.893 1.00 92.69 83 PHE A N 1
ATOM 661 C CA . PHE A 1 83 ? -8.928 8.675 4.524 1.00 92.69 83 PHE A CA 1
ATOM 662 C C . PHE A 1 83 ? -9.727 7.695 5.386 1.00 92.69 83 PHE A C 1
ATOM 664 O O . PHE A 1 83 ? -10.799 8.045 5.879 1.00 92.69 83 PHE A O 1
ATOM 671 N N . THR A 1 84 ? -9.180 6.506 5.628 1.00 91.75 84 THR A N 1
ATOM 672 C CA . THR A 1 84 ? -9.784 5.481 6.481 1.00 91.75 84 THR A CA 1
ATOM 673 C C . THR A 1 84 ? -9.932 5.963 7.920 1.00 91.75 84 THR A C 1
ATOM 675 O O . THR A 1 84 ? -11.013 5.843 8.495 1.00 91.75 84 THR A O 1
ATOM 678 N N . ILE A 1 85 ? -8.887 6.567 8.501 1.00 91.12 85 ILE A N 1
ATOM 679 C CA . ILE A 1 85 ? -8.948 7.118 9.866 1.00 91.12 85 ILE A CA 1
ATOM 680 C C . ILE A 1 85 ? -10.024 8.205 9.962 1.00 91.12 85 ILE A C 1
ATOM 682 O O . ILE A 1 85 ? -10.848 8.173 10.876 1.00 91.12 85 ILE A O 1
ATOM 686 N N . ILE A 1 86 ? -10.046 9.149 9.017 1.00 91.62 86 ILE A N 1
ATOM 687 C CA . ILE A 1 86 ? -11.035 10.235 8.998 1.00 91.62 86 ILE A CA 1
ATOM 688 C C . ILE A 1 86 ? -12.454 9.670 8.847 1.00 91.62 86 ILE A C 1
ATOM 690 O O . ILE A 1 86 ? -13.351 10.054 9.597 1.00 91.62 86 ILE A O 1
ATOM 694 N N . GLY A 1 87 ? -12.658 8.730 7.920 1.00 88.31 87 GLY A N 1
ATOM 695 C CA . GLY A 1 87 ? -13.956 8.103 7.671 1.00 88.31 87 GLY A CA 1
ATOM 696 C C . GLY A 1 87 ? -14.509 7.368 8.894 1.00 88.31 87 GLY A C 1
ATOM 697 O O . GLY A 1 87 ? -15.704 7.476 9.186 1.00 88.31 87 GLY A O 1
ATOM 698 N N . LEU A 1 88 ? -13.637 6.683 9.642 1.00 88.50 88 LEU A N 1
ATOM 699 C CA . LEU A 1 88 ? -13.990 6.010 10.894 1.00 88.50 88 LEU A CA 1
ATOM 700 C C . LEU A 1 88 ? -14.304 7.002 12.023 1.00 88.50 88 LEU A C 1
ATOM 702 O O . LEU A 1 88 ? -15.271 6.791 12.753 1.00 88.50 88 LEU A O 1
ATOM 706 N N . LEU A 1 89 ? -13.540 8.093 12.151 1.00 87.62 89 LEU A N 1
ATOM 707 C CA . LEU A 1 89 ? -13.770 9.115 13.180 1.00 87.62 89 LEU A CA 1
ATOM 708 C C . LEU A 1 89 ? -15.109 9.840 12.997 1.00 87.62 89 LEU A C 1
ATOM 710 O O . LEU A 1 89 ? -15.829 10.042 13.973 1.00 87.62 89 LEU A O 1
ATOM 714 N N . ILE A 1 90 ? -15.457 10.208 11.759 1.00 88.56 90 ILE A N 1
ATOM 715 C CA . ILE A 1 90 ? -16.714 10.914 11.455 1.00 88.56 90 ILE A CA 1
ATOM 716 C C . ILE A 1 90 ? -17.928 10.029 11.764 1.00 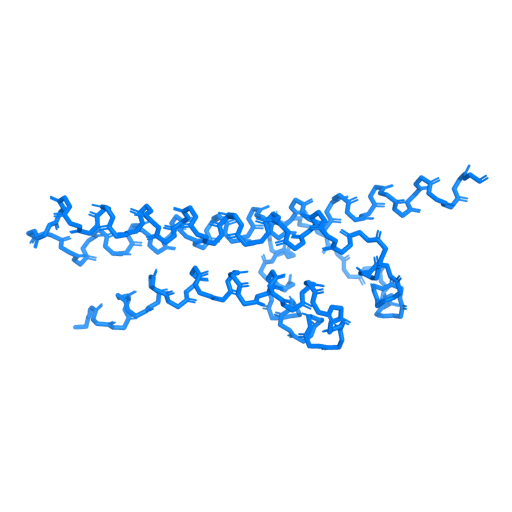88.56 90 ILE A C 1
ATOM 718 O O . ILE A 1 90 ? -18.936 10.512 12.274 1.00 88.56 90 ILE A O 1
ATOM 722 N N . ASN A 1 91 ? -17.832 8.727 11.490 1.00 84.56 91 ASN A N 1
ATOM 723 C CA . ASN A 1 91 ? -18.961 7.800 11.567 1.00 84.56 91 ASN A CA 1
ATOM 724 C C . ASN A 1 91 ? -18.846 6.811 12.734 1.00 84.56 91 ASN A C 1
ATOM 726 O O . ASN A 1 91 ? -19.196 5.635 12.609 1.00 84.56 91 ASN A O 1
ATOM 730 N N . ASN A 1 92 ? -18.392 7.301 13.889 1.00 77.00 92 ASN A N 1
ATOM 731 C CA . ASN A 1 92 ? -18.145 6.497 15.089 1.00 77.00 92 ASN A CA 1
ATOM 732 C C . ASN A 1 92 ? -19.398 5.763 15.629 1.00 77.00 92 ASN A C 1
ATOM 734 O O . ASN A 1 92 ? -19.291 4.832 16.419 1.00 77.00 92 ASN A O 1
ATOM 738 N N . THR A 1 93 ? -20.605 6.142 15.201 1.00 79.75 93 THR A N 1
ATOM 739 C CA . THR A 1 93 ? -21.858 5.462 15.573 1.00 79.75 93 THR A CA 1
ATOM 740 C C . THR A 1 93 ? -22.161 4.230 14.713 1.00 79.75 93 THR A C 1
ATOM 742 O O . THR A 1 93 ? -22.762 3.281 15.207 1.00 79.75 93 THR A O 1
ATOM 745 N N . ASN A 1 94 ? -21.705 4.207 13.455 1.00 84.38 94 ASN A N 1
ATOM 746 C CA . ASN A 1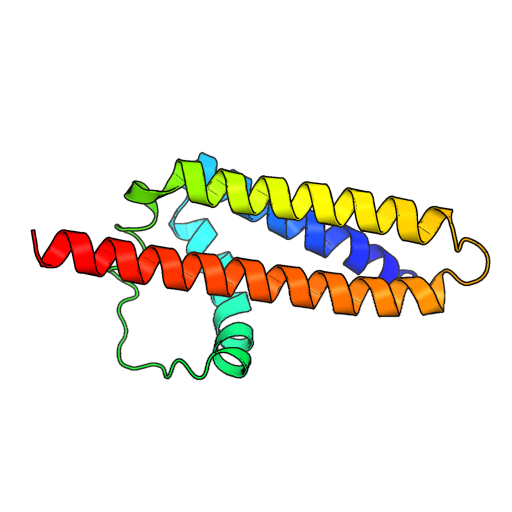 94 ? -21.988 3.161 12.461 1.00 84.38 94 ASN A CA 1
ATOM 747 C C . ASN A 1 94 ? -20.697 2.562 11.880 1.00 84.38 94 ASN A C 1
ATOM 749 O O . ASN A 1 94 ? -20.605 2.275 10.683 1.00 84.38 94 ASN A O 1
ATOM 753 N N . ILE A 1 95 ? -19.710 2.336 12.751 1.00 83.25 95 ILE A N 1
ATOM 754 C CA . ILE A 1 95 ? -18.355 1.871 12.405 1.00 83.25 95 ILE A CA 1
ATOM 755 C C . ILE A 1 95 ? -18.377 0.659 11.474 1.00 83.25 95 ILE A C 1
ATOM 757 O O . ILE A 1 95 ? -17.567 0.565 10.565 1.00 83.25 95 ILE A O 1
ATOM 761 N N . ASN A 1 96 ? -19.313 -0.262 11.685 1.00 84.31 96 ASN A N 1
ATOM 762 C CA . ASN A 1 96 ? -19.369 -1.538 10.975 1.00 84.31 96 ASN A CA 1
ATOM 763 C C . ASN A 1 96 ? -19.785 -1.388 9.509 1.00 84.31 96 ASN A C 1
ATOM 765 O O . ASN A 1 96 ? -19.211 -2.013 8.628 1.00 84.31 96 ASN A O 1
ATOM 769 N N . TYR A 1 97 ? -20.793 -0.556 9.246 1.00 87.31 97 TYR A N 1
ATOM 770 C CA . TYR A 1 97 ? -21.236 -0.291 7.879 1.00 87.31 97 TYR A CA 1
ATOM 771 C C . TYR A 1 97 ? -20.174 0.512 7.125 1.00 87.31 97 TYR A C 1
ATOM 773 O O . TYR A 1 97 ? -19.818 0.194 5.992 1.00 87.31 97 TYR A O 1
ATOM 781 N N . VAL A 1 98 ? -19.616 1.524 7.791 1.00 88.38 98 VAL A N 1
ATOM 782 C CA . VAL A 1 98 ? -18.589 2.381 7.200 1.00 88.38 98 VAL A CA 1
ATOM 783 C C . VAL A 1 98 ? -17.282 1.630 6.978 1.00 88.38 98 VAL A C 1
ATOM 785 O O . VAL A 1 98 ? -16.626 1.875 5.974 1.00 88.38 98 VAL A O 1
ATOM 788 N N . SER A 1 99 ? -16.913 0.685 7.845 1.00 88.75 99 SER A N 1
ATOM 789 C CA . SER A 1 99 ? -15.704 -0.113 7.648 1.00 88.75 99 SER A CA 1
ATOM 790 C C . SER A 1 99 ? -15.805 -1.021 6.425 1.00 88.75 99 SER A C 1
ATOM 792 O O . SER A 1 99 ? -14.831 -1.101 5.687 1.00 88.75 99 SER A O 1
ATOM 794 N N . ILE A 1 100 ? -16.968 -1.629 6.163 1.00 90.38 100 ILE A N 1
ATOM 795 C CA . ILE A 1 100 ? -17.217 -2.415 4.941 1.00 90.38 100 ILE A CA 1
ATOM 796 C C . ILE A 1 100 ? -17.094 -1.521 3.702 1.00 90.38 100 ILE A C 1
ATOM 798 O O . ILE A 1 100 ? -16.364 -1.860 2.776 1.00 90.38 100 ILE A O 1
ATOM 802 N N . LEU A 1 101 ? -17.744 -0.355 3.708 1.00 90.94 101 LEU A N 1
ATOM 803 C CA . LEU A 1 101 ? -17.692 0.574 2.577 1.00 90.94 101 LEU A CA 1
ATOM 804 C C . LEU A 1 101 ? -16.264 1.085 2.327 1.00 90.94 101 LEU A C 1
ATOM 806 O O . LEU A 1 101 ? -15.808 1.131 1.187 1.00 90.94 101 LEU A O 1
ATOM 810 N N . LEU A 1 102 ? -15.531 1.427 3.391 1.00 92.06 102 LEU A N 1
ATOM 8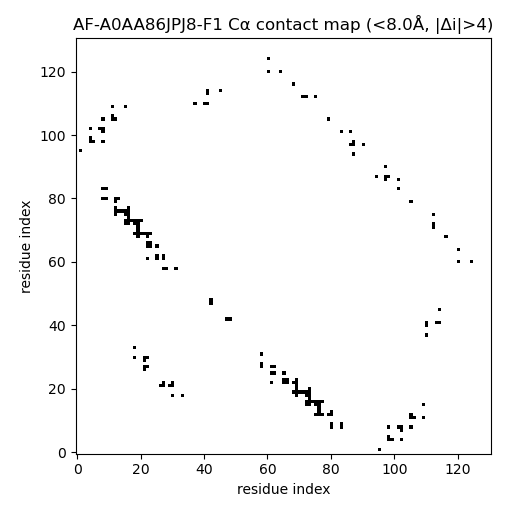11 C CA . LEU A 1 102 ? -14.120 1.803 3.299 1.00 92.06 102 LEU A CA 1
ATOM 812 C C . LEU A 1 102 ? -13.278 0.656 2.737 1.00 92.06 102 LEU A C 1
ATOM 814 O O . LEU A 1 102 ? -12.465 0.907 1.856 1.00 92.06 102 LEU A O 1
ATOM 818 N N . LEU A 1 103 ? -13.507 -0.587 3.169 1.00 91.31 103 LEU A N 1
ATOM 819 C CA . LEU A 1 103 ? -12.775 -1.752 2.671 1.00 91.31 103 LEU A CA 1
ATOM 820 C C . LEU A 1 103 ? -12.938 -1.920 1.152 1.00 91.31 103 LEU A C 1
ATOM 822 O O . LEU A 1 103 ? -11.958 -2.150 0.445 1.00 91.31 103 LEU A O 1
ATOM 826 N N . GLU A 1 104 ? -14.161 -1.780 0.636 1.00 90.88 104 GLU A N 1
ATOM 827 C CA . GLU A 1 104 ? -14.432 -1.852 -0.807 1.00 90.88 104 GLU A CA 1
ATOM 828 C C . GLU A 1 104 ? -13.680 -0.760 -1.580 1.00 90.88 104 GLU A C 1
ATOM 830 O O . GLU A 1 104 ? -13.060 -1.028 -2.618 1.00 90.88 104 GLU A O 1
ATOM 835 N N . VAL A 1 105 ? -13.673 0.467 -1.049 1.00 91.88 105 VAL A N 1
ATOM 836 C CA . VAL A 1 105 ? -12.936 1.596 -1.631 1.00 91.88 105 VAL A CA 1
ATOM 837 C C . VAL A 1 105 ? -11.423 1.354 -1.582 1.00 91.88 105 VAL A C 1
ATOM 839 O O . VAL A 1 105 ? -10.743 1.553 -2.588 1.00 91.88 105 VAL A O 1
ATOM 842 N N . GLU A 1 106 ? -10.883 0.878 -0.460 1.00 92.31 106 GLU A N 1
ATOM 843 C CA . GLU A 1 106 ? -9.458 0.578 -0.285 1.00 92.31 106 GLU A CA 1
ATOM 844 C C . GLU A 1 106 ? -8.964 -0.486 -1.268 1.00 92.31 106 GLU A C 1
ATOM 846 O O . GLU A 1 106 ? -7.933 -0.300 -1.921 1.00 92.31 106 GLU A O 1
ATOM 851 N N . VAL A 1 107 ? -9.714 -1.583 -1.414 1.00 90.44 107 VAL A N 1
ATOM 852 C CA . VAL A 1 107 ? -9.403 -2.648 -2.377 1.00 90.44 107 VAL A CA 1
ATOM 853 C C . VAL A 1 107 ? -9.458 -2.108 -3.807 1.00 90.44 107 VAL A C 1
ATOM 855 O O . VAL A 1 107 ? -8.574 -2.406 -4.612 1.00 90.44 107 VAL A O 1
ATOM 858 N N . THR A 1 108 ? -10.439 -1.262 -4.122 1.00 90.44 108 THR A N 1
ATOM 859 C CA . THR A 1 108 ? -10.550 -0.633 -5.446 1.00 90.44 108 THR A CA 1
ATOM 860 C C . THR A 1 108 ? -9.345 0.264 -5.745 1.00 90.44 108 THR A C 1
ATOM 862 O O . THR A 1 108 ? -8.764 0.180 -6.830 1.00 90.44 108 THR A O 1
ATOM 865 N N . ILE A 1 109 ? -8.909 1.077 -4.776 1.00 92.00 109 ILE A N 1
ATOM 866 C CA . ILE A 1 109 ? -7.712 1.921 -4.905 1.00 92.00 109 ILE A CA 1
ATOM 867 C C . ILE A 1 109 ? -6.465 1.054 -5.101 1.00 92.00 109 ILE A C 1
ATOM 869 O O . ILE A 1 109 ? -5.665 1.332 -5.995 1.00 92.00 109 ILE A O 1
ATOM 873 N N . LEU A 1 110 ? -6.305 -0.008 -4.307 1.00 90.44 110 LEU A N 1
ATOM 874 C CA . LEU A 1 110 ? -5.185 -0.942 -4.415 1.00 90.44 110 LEU A CA 1
ATOM 875 C C . LEU A 1 110 ? -5.079 -1.530 -5.831 1.00 90.44 110 LEU A C 1
ATOM 877 O O . LEU A 1 110 ? -4.003 -1.497 -6.435 1.00 90.44 110 LEU A O 1
ATOM 881 N N . VAL A 1 111 ? -6.193 -2.029 -6.375 1.00 87.62 111 VAL A N 1
ATOM 882 C CA . VAL A 1 111 ? -6.245 -2.598 -7.731 1.00 87.62 111 VAL A CA 1
ATOM 883 C C . VAL A 1 111 ? -5.961 -1.525 -8.785 1.00 87.62 111 VAL A C 1
ATOM 885 O O . VAL A 1 111 ? -5.149 -1.753 -9.683 1.00 87.62 111 VAL A O 1
ATOM 888 N N . GLY A 1 112 ? -6.552 -0.333 -8.660 1.00 87.38 112 GLY A N 1
ATOM 889 C CA . GLY A 1 112 ? -6.325 0.778 -9.588 1.00 87.38 112 GLY A CA 1
ATOM 890 C C . GLY A 1 112 ? -4.861 1.228 -9.640 1.00 87.38 112 GLY A C 1
ATOM 891 O O . GLY A 1 112 ? -4.296 1.401 -10.725 1.00 87.38 112 GLY A O 1
ATOM 892 N N . VAL A 1 113 ? -4.208 1.354 -8.479 1.00 88.69 113 VAL A N 1
ATOM 893 C CA . VAL A 1 113 ? -2.774 1.677 -8.374 1.00 88.69 113 VAL A CA 1
ATOM 894 C C . VAL A 1 113 ? -1.930 0.587 -9.029 1.00 88.69 113 VAL A C 1
ATOM 896 O O . VAL A 1 113 ? -1.041 0.892 -9.827 1.00 88.69 113 VAL A O 1
ATOM 899 N N . PHE A 1 114 ? -2.233 -0.679 -8.747 1.00 85.69 114 PHE A N 1
ATOM 900 C CA . PHE A 1 114 ? -1.515 -1.813 -9.316 1.00 85.69 114 PHE A CA 1
ATOM 901 C C . PHE A 1 114 ? -1.588 -1.838 -10.852 1.00 85.69 114 PHE A C 1
ATOM 903 O O . PHE A 1 114 ? -0.549 -1.904 -11.513 1.00 85.69 114 PHE A O 1
ATOM 910 N N . VAL A 1 115 ? -2.791 -1.715 -11.426 1.00 82.38 115 VAL A N 1
ATOM 911 C CA . VAL A 1 115 ? -3.001 -1.695 -12.885 1.00 82.38 115 VAL A CA 1
ATOM 912 C C . VAL A 1 115 ? -2.297 -0.498 -13.528 1.00 82.38 115 VAL A C 1
ATOM 914 O O . VAL A 1 115 ? -1.606 -0.659 -14.533 1.00 82.38 115 VAL A O 1
ATOM 917 N N . THR A 1 116 ? -2.397 0.691 -12.924 1.00 85.06 116 THR A N 1
ATOM 918 C CA . THR A 1 116 ? -1.736 1.908 -13.430 1.00 85.06 116 THR A CA 1
ATOM 919 C C . THR A 1 116 ? -0.218 1.737 -13.492 1.00 85.06 116 THR A C 1
ATOM 921 O O . THR A 1 116 ? 0.419 2.103 -14.481 1.00 85.06 116 THR A O 1
ATOM 924 N N . ILE A 1 117 ? 0.375 1.138 -12.457 1.00 81.88 117 ILE A N 1
ATOM 925 C CA . ILE A 1 117 ? 1.816 0.879 -12.398 1.00 81.88 117 ILE A CA 1
ATOM 926 C C . ILE A 1 117 ? 2.225 -0.155 -13.446 1.00 81.88 117 ILE A C 1
ATOM 928 O O . ILE A 1 117 ? 3.212 0.067 -14.149 1.00 81.88 117 ILE A O 1
ATOM 932 N N . GLN A 1 118 ?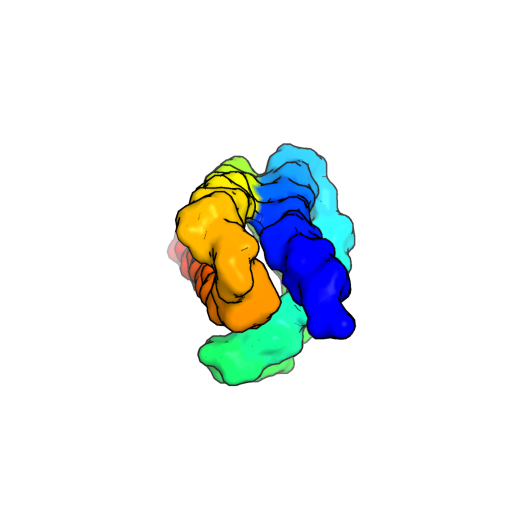 1.464 -1.242 -13.604 1.00 77.12 118 GLN A N 1
ATOM 933 C CA . GLN A 1 118 ? 1.730 -2.227 -14.654 1.00 77.12 118 GLN A CA 1
ATOM 934 C C . GLN A 1 118 ? 1.674 -1.606 -16.054 1.00 77.12 118 GLN A C 1
ATOM 936 O O . GLN A 1 118 ? 2.585 -1.814 -16.858 1.00 77.12 118 GLN A O 1
ATOM 941 N N . PHE A 1 119 ? 0.642 -0.808 -16.335 1.00 77.50 119 PHE A N 1
ATOM 942 C CA . PHE A 1 119 ? 0.494 -0.114 -17.611 1.00 77.50 119 PHE A CA 1
ATOM 943 C C . PHE A 1 119 ? 1.672 0.830 -17.879 1.00 77.50 119 PHE A C 1
ATOM 945 O O . PHE A 1 119 ? 2.283 0.790 -18.950 1.00 77.50 119 PHE A O 1
ATOM 952 N N . TRP A 1 120 ? 2.057 1.630 -16.882 1.00 78.44 120 TRP A N 1
ATOM 953 C CA . TRP A 1 120 ? 3.177 2.557 -17.007 1.00 78.44 120 TRP A CA 1
ATOM 954 C C . TRP A 1 120 ? 4.515 1.835 -17.224 1.00 78.44 120 TRP A C 1
ATOM 956 O O . TRP A 1 120 ? 5.322 2.253 -18.059 1.00 78.44 120 TRP A O 1
ATOM 966 N N . MET A 1 121 ? 4.735 0.711 -16.533 1.00 72.62 121 MET A N 1
ATOM 967 C CA . MET A 1 121 ? 5.906 -0.144 -16.747 1.00 72.62 121 MET A CA 1
ATOM 968 C C . MET A 1 121 ? 5.945 -0.719 -18.169 1.00 72.62 121 MET A C 1
ATOM 970 O O . MET A 1 121 ? 7.007 -0.703 -18.794 1.00 72.62 121 MET A O 1
ATOM 974 N N . LYS A 1 122 ? 4.804 -1.183 -18.697 1.00 72.31 122 LYS A N 1
ATOM 975 C CA . LYS A 1 122 ? 4.695 -1.739 -20.055 1.00 72.31 122 LYS A CA 1
ATOM 976 C C . LYS A 1 122 ? 5.017 -0.696 -21.129 1.00 72.31 122 LYS A C 1
ATOM 978 O O . LYS A 1 122 ? 5.795 -0.984 -22.034 1.00 72.31 122 LYS A O 1
ATOM 983 N N . ASN A 1 123 ? 4.493 0.523 -21.002 1.00 72.38 123 ASN A N 1
ATOM 984 C CA . ASN A 1 123 ? 4.772 1.594 -21.966 1.00 72.38 123 ASN A CA 1
ATOM 985 C C . ASN A 1 123 ? 6.253 1.986 -21.980 1.00 72.38 123 ASN A C 1
ATOM 987 O O . ASN A 1 123 ? 6.863 2.048 -23.045 1.00 72.38 123 ASN A O 1
ATOM 991 N N . LYS A 1 124 ? 6.862 2.158 -20.802 1.00 70.38 124 LYS A N 1
ATOM 992 C CA . LYS A 1 124 ? 8.285 2.509 -20.691 1.00 70.38 124 LYS A CA 1
ATOM 993 C C . LYS A 1 124 ? 9.210 1.418 -21.252 1.00 70.38 124 LYS A C 1
ATOM 995 O O . LYS A 1 124 ? 10.301 1.708 -21.738 1.00 70.38 124 LYS A O 1
ATOM 1000 N N . LEU A 1 125 ? 8.789 0.153 -21.170 1.00 65.88 125 LEU A N 1
ATOM 1001 C CA . LEU A 1 125 ? 9.494 -0.979 -21.771 1.00 65.88 125 LEU A CA 1
ATOM 1002 C C . LEU A 1 125 ? 9.469 -0.905 -23.303 1.00 65.88 125 LEU A C 1
ATOM 1004 O O . LEU A 1 125 ? 10.513 -1.096 -23.922 1.00 65.88 125 LEU A O 1
ATOM 1008 N N . ASN A 1 126 ? 8.319 -0.578 -23.896 1.00 67.25 126 ASN A N 1
ATOM 1009 C CA . ASN A 1 126 ? 8.177 -0.437 -25.347 1.00 67.25 126 ASN A CA 1
ATOM 1010 C C . ASN A 1 126 ? 9.002 0.735 -25.903 1.00 67.25 126 ASN A C 1
ATOM 1012 O O . ASN A 1 126 ? 9.653 0.580 -26.932 1.00 67.25 126 ASN A O 1
ATOM 1016 N N . GLU A 1 127 ? 9.034 1.874 -25.205 1.00 68.38 127 GLU A N 1
ATOM 1017 C CA . GLU A 1 127 ? 9.870 3.024 -25.589 1.00 68.38 127 GLU A CA 1
ATOM 1018 C C . GLU A 1 127 ? 11.359 2.662 -25.654 1.00 68.38 127 GLU A C 1
ATOM 1020 O O . GLU A 1 127 ? 12.054 3.073 -26.575 1.00 68.38 127 GLU A O 1
ATOM 1025 N N . LYS A 1 128 ? 11.851 1.858 -24.703 1.00 62.59 128 LYS A N 1
ATOM 1026 C CA . LYS A 1 128 ? 13.267 1.468 -24.641 1.00 62.59 128 LYS A CA 1
ATOM 1027 C C . LYS A 1 128 ? 13.668 0.438 -25.703 1.00 62.59 128 LYS A C 1
ATOM 1029 O O . LYS A 1 128 ? 14.834 0.388 -26.060 1.00 62.59 128 LYS A O 1
ATOM 1034 N N . ILE A 1 129 ? 12.743 -0.409 -26.154 1.00 66.25 129 ILE A N 1
ATOM 1035 C CA . ILE A 1 129 ? 13.011 -1.407 -27.207 1.00 66.25 129 ILE A CA 1
ATOM 1036 C C . ILE A 1 129 ? 13.072 -0.746 -28.592 1.00 66.25 129 ILE A C 1
ATOM 1038 O O . ILE A 1 129 ? 13.794 -1.225 -29.459 1.00 66.25 129 ILE A O 1
ATOM 1042 N N . ASN A 1 130 ? 12.328 0.345 -28.787 1.00 58.00 130 ASN A N 1
ATOM 1043 C CA . ASN A 1 130 ? 12.224 1.056 -30.063 1.00 58.00 130 ASN A CA 1
ATOM 1044 C C . ASN A 1 130 ? 13.203 2.245 -30.197 1.00 58.00 130 ASN A C 1
ATOM 1046 O O . ASN A 1 130 ? 13.124 2.970 -31.189 1.00 58.00 130 ASN A O 1
ATOM 1050 N N . SER A 1 131 ? 14.078 2.463 -29.208 1.00 52.34 131 SER A N 1
ATOM 1051 C CA . SER A 1 131 ? 15.153 3.470 -29.203 1.00 52.34 131 SER A CA 1
ATOM 1052 C C . SER A 1 131 ? 16.506 2.825 -29.448 1.00 52.34 131 SER A C 1
ATOM 1054 O O . SER A 1 131 ? 17.375 3.574 -29.943 1.00 52.34 131 SER A O 1
#

Foldseek 3Di:
DQVVLVVLLLVLLVVLLVLLVCLVVLVLVVNCVSVVVCVVVLCVVPVDDCPDDPVVVSSVLSNPCRNVLSCLSNVLSVVLSVVSVVQCVVPVVPNRVSSVVSSVVSVVSVSVSSVVVVVVSVVVVVVVVVD

Solvent-accessible surface area (backbone atoms only — not comparable to full-atom values): 7217 Å² total; per-residue (Å²): 142,50,67,67,53,53,48,45,55,51,48,55,29,49,49,33,29,49,50,12,51,34,36,64,70,62,40,47,77,60,45,52,60,60,50,58,71,46,45,65,62,46,32,73,76,66,69,62,71,89,85,63,95,52,76,77,60,52,57,71,47,54,68,74,52,23,68,63,55,13,46,53,30,31,53,51,14,52,52,50,38,52,51,48,54,51,56,45,65,77,37,66,88,49,46,65,63,53,39,54,56,48,40,57,52,52,52,49,50,52,49,52,53,50,53,52,49,53,52,52,53,52,52,57,50,54,57,64,73,77,104

Organism: NCBI:txid137838

Radius of gyration: 16.46 Å; Cα contacts (8 Å, |Δi|>4): 97; chains: 1; bounding box: 37×27×46 Å

Sequence (131 aa):
MNIFILILNICIPMIMVYIGVLYKYNSINRINKVLNLFIPIAMFFSGISDDNKRESNISNYVSFANKKISLTWITSGIVTLIFTIIGLLINNTNINYVSILLLEVEVTILVGVFVTIQFWMKNKLNEKINS

Secondary structure (DSSP, 8-state):
--HHHHHHHHHHHHHHHHHHHHHHTT-HHHHHHHHHHHHHHHHHHH--------HHHHHHHHTTSHHHHHHHHHHHHHHHHHHHHHHHHHTTTSHHHHHHHHHHHHHHHHHHHHHHHHHHHHHHHHHHH--

Mean predicted aligned error: 8.65 Å